Protein AF-A0A1A0K7P3-F1 (afdb_monomer_lite)

Foldseek 3Di:
DDLVVVLVVVLVVLVVVCPCLVVQLVVCVPPPCNVVVSVVSVVVSVVVNVVSVVVSVVSVVVVVVVVVVVVVVVVVVVVVVVVVVVVVVVVD

Secondary structure (DSSP, 8-state):
--HHHHHHHHHHHHHHHTTTHHHHHHHTTT-TTHHHHHHHHHHHHHHHHHHHHHHHHHHHHHHHHHHHHHHHHHHHHHHHHHHHHHHHHHH-

Structure (mmCIF, N/CA/C/O backbone):
data_AF-A0A1A0K7P3-F1
#
_entry.id   AF-A0A1A0K7P3-F1
#
loop_
_atom_site.group_PDB
_atom_site.id
_atom_site.type_symbol
_atom_site.label_atom_id
_atom_site.label_alt_id
_atom_site.label_comp_id
_atom_site.label_asym_id
_atom_site.label_entity_id
_atom_site.label_seq_id
_atom_site.pdbx_PDB_ins_code
_atom_site.Cartn_x
_atom_site.Cartn_y
_atom_site.Cartn_z
_atom_site.occupancy
_atom_site.B_iso_or_equiv
_atom_site.auth_seq_id
_atom_site.auth_comp_id
_atom_site.auth_asym_id
_atom_site.auth_atom_id
_atom_site.pdbx_PDB_model_num
ATOM 1 N N . MET A 1 1 ? 14.315 7.805 -1.468 1.00 55.25 1 MET A N 1
ATOM 2 C CA . MET A 1 1 ? 13.241 7.385 -0.547 1.00 55.25 1 MET A CA 1
ATOM 3 C C . MET A 1 1 ? 12.416 6.359 -1.298 1.00 55.25 1 MET A C 1
ATOM 5 O O . MET A 1 1 ? 11.975 6.674 -2.396 1.00 55.25 1 MET A O 1
ATOM 9 N N . ASP A 1 2 ? 12.351 5.125 -0.809 1.00 77.88 2 ASP A N 1
ATOM 10 C CA . ASP A 1 2 ? 11.637 4.033 -1.483 1.00 77.88 2 ASP A CA 1
ATOM 11 C C . ASP A 1 2 ? 10.138 4.084 -1.120 1.00 77.88 2 ASP A C 1
ATOM 13 O O . ASP A 1 2 ? 9.771 4.558 -0.042 1.00 77.88 2 ASP A O 1
ATOM 17 N N . ILE A 1 3 ? 9.265 3.611 -2.013 1.00 78.62 3 ILE A N 1
ATOM 18 C CA . ILE A 1 3 ? 7.801 3.543 -1.839 1.00 78.62 3 ILE A CA 1
ATOM 19 C C . ILE A 1 3 ? 7.448 2.793 -0.549 1.00 78.62 3 ILE A C 1
ATOM 21 O O . ILE A 1 3 ? 6.517 3.169 0.164 1.00 78.62 3 ILE A O 1
ATOM 25 N N . SER A 1 4 ? 8.246 1.780 -0.211 1.00 77.50 4 SER A N 1
ATOM 26 C CA . SER A 1 4 ? 8.140 1.024 1.036 1.00 77.50 4 SER A CA 1
ATOM 27 C C . SER A 1 4 ? 8.313 1.901 2.287 1.00 77.50 4 SER A C 1
ATOM 29 O O . SER A 1 4 ? 7.573 1.748 3.257 1.00 77.50 4 SER A O 1
ATOM 31 N N . THR A 1 5 ? 9.239 2.867 2.263 1.00 81.50 5 THR A N 1
ATOM 32 C CA . THR A 1 5 ? 9.501 3.779 3.387 1.00 81.50 5 THR A CA 1
ATOM 33 C C . THR A 1 5 ? 8.316 4.715 3.628 1.00 81.50 5 THR A C 1
ATOM 35 O O . THR A 1 5 ? 7.847 4.827 4.758 1.00 81.50 5 THR A O 1
ATOM 38 N N . ASN A 1 6 ? 7.776 5.321 2.566 1.00 80.19 6 ASN A N 1
ATOM 39 C CA . ASN A 1 6 ? 6.620 6.225 2.659 1.00 80.19 6 ASN A CA 1
ATOM 40 C C . ASN A 1 6 ? 5.333 5.493 3.061 1.00 80.19 6 ASN A C 1
ATOM 42 O O . ASN A 1 6 ? 4.523 6.029 3.820 1.00 80.19 6 ASN A O 1
ATOM 46 N N . SER A 1 7 ? 5.149 4.267 2.560 1.00 84.25 7 SER A N 1
ATOM 47 C CA . SER A 1 7 ? 4.034 3.397 2.948 1.00 84.25 7 SER A CA 1
ATOM 48 C C . SER A 1 7 ? 4.080 3.089 4.445 1.00 84.25 7 SER A C 1
ATOM 50 O O . SER A 1 7 ? 3.089 3.283 5.148 1.00 84.25 7 SER A O 1
ATOM 52 N N . ASN A 1 8 ? 5.249 2.696 4.960 1.00 85.75 8 ASN A N 1
ATOM 53 C CA . ASN A 1 8 ? 5.421 2.392 6.379 1.00 85.75 8 ASN A CA 1
ATOM 54 C C . ASN A 1 8 ? 5.161 3.609 7.269 1.00 85.75 8 ASN A C 1
ATOM 56 O O . ASN A 1 8 ? 4.430 3.494 8.247 1.00 85.75 8 ASN A O 1
ATOM 60 N N . GLU A 1 9 ? 5.687 4.780 6.908 1.00 87.69 9 GLU A N 1
ATOM 61 C CA . GLU A 1 9 ? 5.438 6.007 7.668 1.00 87.69 9 GLU A CA 1
ATOM 62 C C . GLU A 1 9 ? 3.946 6.379 7.682 1.00 87.69 9 GLU A C 1
ATOM 64 O O . GLU A 1 9 ? 3.396 6.732 8.726 1.00 87.69 9 GLU A O 1
ATOM 69 N N . SER A 1 10 ? 3.265 6.238 6.542 1.00 85.62 10 SER A N 1
ATOM 70 C CA . SER A 1 10 ? 1.820 6.474 6.439 1.00 85.62 10 SER A CA 1
ATOM 71 C C . SER A 1 10 ? 1.019 5.490 7.294 1.00 85.62 10 SER A C 1
ATOM 73 O O . SER A 1 10 ? 0.068 5.895 7.962 1.00 85.62 10 SER A O 1
ATOM 75 N N . ARG A 1 11 ? 1.425 4.213 7.322 1.00 88.69 11 ARG A N 1
ATOM 76 C CA . ARG A 1 11 ? 0.810 3.168 8.150 1.00 88.69 11 ARG A CA 1
ATOM 77 C C . ARG A 1 11 ? 0.953 3.482 9.638 1.00 88.69 11 ARG A C 1
ATOM 79 O O . ARG A 1 11 ? -0.047 3.479 10.345 1.00 88.69 11 ARG A O 1
ATOM 86 N N . THR A 1 12 ? 2.154 3.840 10.088 1.00 90.19 12 THR A N 1
ATOM 87 C CA . THR A 1 12 ? 2.408 4.208 11.488 1.00 90.19 12 THR A CA 1
ATOM 88 C C . THR A 1 12 ? 1.601 5.434 11.913 1.00 90.19 12 THR A C 1
ATOM 90 O O . THR A 1 12 ? 0.975 5.417 12.969 1.00 90.19 12 THR A O 1
ATOM 93 N N . ARG A 1 13 ? 1.556 6.489 11.088 1.00 89.38 13 ARG A N 1
ATOM 94 C CA . ARG A 1 13 ? 0.744 7.683 11.387 1.00 89.38 13 ARG A CA 1
ATOM 95 C C . ARG A 1 13 ? -0.748 7.358 11.466 1.00 89.38 13 ARG A C 1
ATOM 97 O O . ARG A 1 13 ? -1.446 7.914 12.306 1.00 89.38 13 ARG A O 1
ATOM 104 N N . LEU A 1 14 ? -1.240 6.477 10.596 1.00 89.31 14 LEU A N 1
ATOM 105 C CA . LEU A 1 14 ? -2.631 6.037 10.623 1.00 89.31 14 LEU A CA 1
ATOM 106 C C . LEU A 1 14 ? -2.940 5.234 11.888 1.00 89.31 14 LEU A C 1
ATOM 108 O O . LEU A 1 14 ? -3.971 5.461 12.507 1.00 89.31 14 LEU A O 1
ATOM 112 N N . GLU A 1 15 ? -2.064 4.309 12.281 1.00 88.50 15 GLU A N 1
ATOM 113 C CA . GLU A 1 15 ? -2.235 3.542 13.517 1.00 88.50 15 GLU A CA 1
ATOM 114 C C . GLU A 1 15 ? -2.368 4.473 14.724 1.00 88.50 15 GLU A C 1
ATOM 116 O O . GLU A 1 15 ? -3.356 4.353 15.445 1.00 88.50 15 GLU A O 1
ATOM 121 N N . GLN A 1 16 ? -1.488 5.475 14.826 1.00 89.69 16 GLN A N 1
ATOM 122 C CA . GLN A 1 16 ? -1.516 6.496 15.880 1.00 89.69 16 GLN A CA 1
ATOM 123 C C . GLN A 1 16 ? -2.828 7.290 15.933 1.00 89.69 16 GLN A C 1
ATOM 125 O O . GLN A 1 16 ? -3.313 7.615 17.013 1.00 89.69 16 GLN A O 1
ATOM 130 N N . GLN A 1 17 ? -3.447 7.587 14.785 1.00 86.62 17 GLN A N 1
ATOM 131 C CA . GLN A 1 17 ? -4.742 8.285 14.744 1.00 86.62 17 GLN A CA 1
ATOM 132 C C . GLN A 1 17 ? -5.891 7.468 15.348 1.00 86.62 17 GLN A C 1
ATOM 134 O O . GLN A 1 17 ? -6.926 8.035 15.695 1.00 86.62 17 GLN A O 1
ATOM 139 N N . PHE A 1 18 ? -5.723 6.152 15.463 1.00 88.81 18 PHE A N 1
ATOM 140 C CA . PHE A 1 18 ? -6.734 5.234 15.972 1.00 88.81 18 PHE A CA 1
ATOM 141 C C . PHE A 1 18 ? -6.371 4.612 17.329 1.00 88.81 18 PHE A C 1
ATOM 143 O O . PHE A 1 18 ? -7.119 3.759 17.809 1.00 88.81 18 PHE A O 1
ATOM 150 N N . ASP A 1 19 ? -5.277 5.037 17.968 1.00 86.81 19 ASP A N 1
ATOM 151 C CA . ASP A 1 19 ? -4.880 4.550 19.299 1.00 86.81 19 ASP A CA 1
ATOM 152 C C . ASP A 1 19 ? -5.939 4.873 20.370 1.00 86.81 19 ASP A C 1
ATOM 154 O O . ASP A 1 19 ? -6.129 4.111 21.316 1.00 86.81 19 ASP A O 1
ATOM 158 N N . GLU A 1 20 ? -6.709 5.946 20.167 1.00 81.94 20 GLU A N 1
ATOM 159 C CA . GLU A 1 20 ? -7.787 6.385 21.061 1.00 81.94 20 GLU A CA 1
ATOM 160 C C . GLU A 1 20 ? -9.067 5.530 20.972 1.00 81.94 20 GLU A C 1
ATOM 162 O O . GLU A 1 20 ? -9.955 5.684 21.811 1.00 81.94 20 GLU A O 1
ATOM 167 N N . ILE A 1 21 ? -9.189 4.602 20.005 1.00 82.69 21 ILE A N 1
ATOM 168 C CA . ILE A 1 21 ? -10.367 3.713 19.915 1.00 82.69 21 ILE A CA 1
ATOM 169 C C . ILE A 1 21 ? -10.523 2.900 21.206 1.00 82.69 21 ILE A C 1
ATOM 171 O O . ILE A 1 21 ? -11.627 2.783 21.738 1.00 82.69 21 ILE A O 1
ATOM 175 N N . GLU A 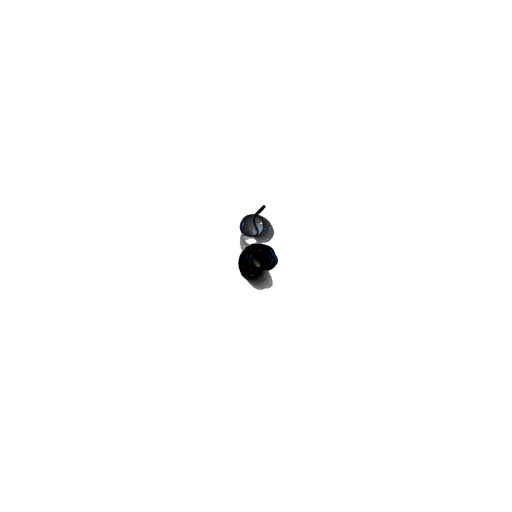1 22 ? -9.432 2.312 21.696 1.00 80.38 22 GLU A N 1
ATOM 176 C CA . GLU A 1 22 ? -9.468 1.394 22.835 1.00 80.38 22 GLU A CA 1
ATOM 177 C C . GLU A 1 22 ? -9.766 2.122 24.163 1.00 80.38 22 GLU A C 1
ATOM 179 O O . GLU A 1 22 ? -10.690 1.704 24.867 1.00 80.38 22 GLU A O 1
ATOM 184 N N . PRO A 1 23 ? -9.107 3.254 24.486 1.00 83.50 23 PRO A N 1
ATOM 185 C CA . PRO A 1 23 ? -9.517 4.114 25.595 1.00 83.50 23 PRO A CA 1
ATOM 186 C C . PRO A 1 23 ? -10.974 4.585 25.489 1.00 83.50 23 PRO A C 1
ATOM 188 O O . PRO A 1 23 ? -11.711 4.533 26.476 1.00 83.50 23 PRO A O 1
ATOM 191 N N . ALA A 1 24 ? -11.430 4.992 24.298 1.00 78.06 24 ALA A N 1
ATOM 192 C CA . ALA A 1 24 ? -12.809 5.434 24.091 1.00 78.06 24 ALA A CA 1
ATOM 193 C C . ALA A 1 24 ? -13.825 4.299 24.290 1.00 78.06 24 ALA A C 1
ATOM 195 O O . ALA A 1 24 ? -14.923 4.541 24.792 1.00 78.06 24 ALA A O 1
ATOM 196 N N . ARG A 1 25 ? -13.474 3.059 23.934 1.00 78.56 25 ARG A N 1
ATOM 197 C CA . ARG A 1 25 ? -14.298 1.875 24.205 1.00 78.56 25 ARG A CA 1
ATOM 198 C C . ARG A 1 25 ? -14.501 1.678 25.705 1.00 78.56 25 ARG A C 1
ATOM 200 O O . ARG A 1 25 ? -15.633 1.496 26.140 1.00 78.56 25 ARG A O 1
ATOM 207 N N . GLN A 1 26 ? -13.418 1.744 26.476 1.00 81.19 26 GLN A N 1
ATOM 208 C CA . GLN A 1 26 ? -13.438 1.549 27.928 1.00 81.19 26 GLN A CA 1
ATOM 209 C C . GLN A 1 26 ? -14.184 2.680 28.651 1.00 81.19 26 GLN A C 1
ATOM 211 O O . GLN A 1 26 ? -14.957 2.426 29.569 1.00 81.19 26 GLN A O 1
ATOM 216 N N . ALA A 1 27 ? -14.011 3.928 28.206 1.00 79.31 27 ALA A N 1
ATOM 217 C CA . ALA A 1 27 ? -14.689 5.087 28.791 1.00 79.31 27 ALA A CA 1
ATOM 218 C C . ALA A 1 27 ? -16.202 5.139 28.495 1.00 79.31 27 ALA A C 1
ATOM 220 O O . ALA A 1 27 ? -16.944 5.791 29.227 1.00 79.31 27 ALA A O 1
ATOM 221 N N . ASN A 1 28 ? -16.664 4.461 27.437 1.00 74.06 28 ASN A N 1
ATOM 222 C CA . ASN A 1 28 ? -18.066 4.440 27.009 1.00 74.06 28 ASN A CA 1
ATOM 223 C C . ASN A 1 28 ? -18.822 3.166 27.431 1.00 74.06 28 ASN A C 1
ATOM 225 O O . ASN A 1 28 ? -19.883 2.869 26.871 1.00 74.06 28 ASN A O 1
ATOM 229 N N . GLU A 1 29 ? -18.319 2.400 28.405 1.00 71.19 29 GLU A N 1
ATOM 230 C CA . GLU A 1 29 ? -19.059 1.258 28.951 1.00 71.19 29 GLU A CA 1
ATOM 231 C C . GLU A 1 29 ? -20.457 1.688 29.440 1.00 71.19 29 GLU A C 1
ATOM 233 O O . GLU A 1 29 ? -20.620 2.628 30.216 1.00 71.19 29 GLU A O 1
ATOM 238 N N . GLY A 1 30 ? -21.497 1.011 28.940 1.00 70.44 30 GLY A N 1
ATOM 239 C CA . GLY A 1 30 ? -22.901 1.305 29.258 1.00 70.44 30 GLY A CA 1
ATOM 240 C C . GLY A 1 30 ? -23.588 2.333 28.349 1.00 70.44 30 GLY A C 1
ATOM 241 O O . GLY A 1 30 ? -24.808 2.477 28.425 1.00 70.44 30 GLY A O 1
ATOM 242 N N . TRP A 1 31 ? -22.863 3.001 27.444 1.00 76.31 31 TRP A N 1
ATOM 243 C CA . TRP A 1 31 ? -23.468 3.869 26.429 1.00 76.31 31 TRP A CA 1
ATOM 244 C C . TRP A 1 31 ? -23.931 3.052 25.225 1.00 76.31 31 TRP A C 1
ATOM 246 O O . TRP A 1 31 ? -23.151 2.345 24.592 1.00 76.31 31 TRP A O 1
ATOM 256 N N . GLN A 1 32 ? -25.201 3.205 24.850 1.00 73.12 32 GLN A N 1
ATOM 257 C CA . GLN A 1 32 ? -25.826 2.415 23.785 1.00 73.12 32 GLN A CA 1
ATOM 258 C C . GLN A 1 32 ? -25.142 2.590 22.411 1.00 73.12 32 GLN A C 1
ATOM 260 O O . GLN A 1 32 ? -25.146 1.668 21.600 1.00 73.12 32 GLN A O 1
ATOM 265 N N . SER A 1 33 ? -24.524 3.750 22.158 1.00 76.25 33 SER A N 1
ATOM 266 C CA . SER A 1 33 ? -23.798 4.063 20.918 1.00 76.25 33 SER A CA 1
ATOM 267 C C . SER A 1 33 ? -22.295 3.765 20.965 1.00 76.25 33 SER A C 1
ATOM 269 O O . SER A 1 33 ? -21.651 3.798 19.919 1.00 76.25 33 SER A O 1
ATOM 271 N N . GLY A 1 34 ? -21.720 3.493 22.143 1.00 80.06 34 GLY A N 1
ATOM 272 C CA . GLY A 1 34 ? -20.278 3.278 22.321 1.00 80.06 34 GLY A CA 1
ATOM 273 C C . GLY A 1 34 ? -19.731 2.131 21.462 1.00 80.06 34 GLY A C 1
ATOM 274 O O . GLY A 1 34 ? -18.817 2.366 20.670 1.00 80.06 34 GLY A O 1
ATOM 275 N N . PRO A 1 35 ? -20.327 0.923 21.526 1.00 82.00 35 PRO A N 1
ATOM 276 C CA . PRO A 1 35 ? -19.906 -0.209 20.699 1.00 82.00 35 PRO A CA 1
ATOM 277 C C . PRO A 1 35 ? -19.980 0.079 19.193 1.00 82.00 35 PRO A C 1
ATOM 279 O O . PRO A 1 35 ? -19.022 -0.174 18.471 1.00 82.00 35 PRO A O 1
ATOM 282 N N . ALA A 1 36 ? -21.065 0.702 18.721 1.00 85.19 36 ALA A N 1
ATOM 283 C CA . ALA A 1 36 ? -21.246 1.003 17.299 1.00 85.19 36 ALA A CA 1
ATOM 284 C C . ALA A 1 36 ? -20.204 2.002 16.758 1.00 85.19 36 ALA A C 1
ATOM 286 O O . ALA A 1 36 ? -19.761 1.882 15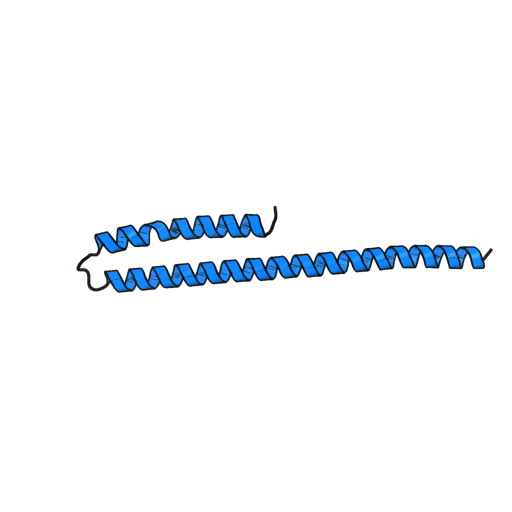.615 1.00 85.19 36 ALA A O 1
ATOM 287 N N . LEU A 1 37 ? -19.792 2.982 17.569 1.00 84.19 37 LEU A N 1
ATOM 288 C CA . LEU A 1 37 ? -18.740 3.934 17.197 1.00 84.19 37 LEU A CA 1
ATOM 289 C C . LEU A 1 37 ? -17.360 3.268 17.137 1.00 84.19 37 LEU A C 1
ATOM 291 O O . LEU A 1 37 ? -16.577 3.570 16.237 1.00 84.19 37 LEU A O 1
ATOM 295 N N . VAL A 1 38 ? -17.080 2.344 18.058 1.00 85.38 38 VAL A N 1
ATOM 296 C CA . VAL A 1 38 ? -15.844 1.546 18.071 1.00 85.38 38 VAL A CA 1
ATOM 297 C C . VAL A 1 38 ? -15.769 0.631 16.850 1.00 85.38 38 VAL A C 1
ATOM 299 O O . VAL A 1 38 ? -14.728 0.582 16.190 1.00 85.38 38 VAL A O 1
ATOM 302 N N . ASP A 1 39 ? -16.870 -0.037 16.505 1.00 87.38 39 ASP A N 1
ATOM 303 C CA . ASP A 1 39 ? -16.957 -0.892 15.318 1.00 87.38 39 ASP A CA 1
ATOM 304 C C . ASP A 1 39 ? -16.751 -0.075 14.038 1.00 87.38 39 ASP A C 1
ATOM 306 O O . ASP A 1 39 ? -15.947 -0.446 13.181 1.00 87.38 39 ASP A O 1
ATOM 310 N N . PHE A 1 40 ? -17.409 1.084 13.934 1.00 88.69 40 PHE A N 1
ATOM 311 C CA . PHE A 1 40 ? -17.237 1.999 12.806 1.00 88.69 40 PHE A CA 1
ATOM 312 C C . PHE A 1 40 ? -15.786 2.476 12.666 1.00 88.69 40 PHE A C 1
ATOM 314 O O . PHE A 1 40 ? -15.220 2.429 11.572 1.00 88.69 40 PHE A O 1
ATOM 321 N N . ALA A 1 41 ? -15.163 2.915 13.763 1.00 88.75 41 ALA A N 1
ATOM 322 C CA . ALA A 1 41 ? -13.780 3.377 13.749 1.00 88.75 41 ALA A CA 1
ATOM 323 C C . ALA A 1 41 ? -12.806 2.247 13.373 1.00 88.75 41 ALA A C 1
ATOM 325 O O . ALA A 1 41 ? -11.881 2.465 12.589 1.00 88.75 41 ALA A O 1
ATOM 326 N N . SER A 1 42 ? -13.048 1.029 13.862 1.00 89.00 42 SER A N 1
ATOM 327 C CA . SER A 1 42 ? -12.237 -0.152 13.545 1.00 89.00 42 SER A CA 1
ATOM 328 C C . SER A 1 42 ? -12.355 -0.547 12.073 1.00 89.00 42 SER A C 1
ATOM 330 O O . SER A 1 42 ? -11.335 -0.748 11.410 1.00 89.00 42 SER A O 1
ATOM 332 N N . ALA A 1 43 ? -13.577 -0.577 11.532 1.00 92.56 43 ALA A N 1
ATOM 333 C CA . ALA A 1 43 ? -13.812 -0.816 10.110 1.00 92.56 43 ALA A CA 1
ATOM 334 C C . ALA A 1 43 ? -13.112 0.249 9.256 1.00 92.56 43 ALA A C 1
ATOM 336 O O . ALA A 1 43 ? -12.399 -0.070 8.305 1.00 92.56 43 ALA A O 1
ATOM 337 N N . ARG A 1 44 ? -13.211 1.522 9.656 1.00 92.38 44 ARG A N 1
ATOM 338 C CA . ARG A 1 44 ? -12.555 2.618 8.942 1.00 92.38 44 ARG A CA 1
ATOM 339 C C . ARG A 1 44 ? -11.031 2.505 8.965 1.00 92.38 44 ARG A C 1
ATOM 341 O O . ARG A 1 44 ? -10.400 2.747 7.936 1.00 92.38 44 ARG A O 1
ATOM 348 N N . LYS A 1 45 ? -10.437 2.128 10.102 1.00 91.94 45 LYS A N 1
ATOM 349 C CA . LYS A 1 45 ? -8.996 1.850 10.210 1.00 91.94 45 LYS A CA 1
ATOM 350 C C . LYS A 1 45 ? -8.588 0.755 9.225 1.00 91.94 45 LYS A C 1
ATOM 352 O O . LYS A 1 45 ? -7.614 0.925 8.491 1.00 91.94 45 LYS A O 1
ATOM 357 N N . GLN A 1 46 ? -9.345 -0.338 9.181 1.00 92.50 46 GLN A N 1
ATOM 358 C CA . GLN A 1 46 ? -9.067 -1.470 8.301 1.00 92.50 46 GLN A CA 1
ATOM 359 C C . GLN A 1 46 ? -9.159 -1.096 6.815 1.00 92.50 46 GLN A C 1
ATOM 361 O O . GLN A 1 46 ? -8.250 -1.432 6.055 1.00 92.50 46 GLN A O 1
ATOM 366 N N . ASP A 1 47 ? -10.188 -0.349 6.409 1.00 95.00 47 ASP A N 1
ATOM 367 C CA . ASP A 1 47 ? -10.355 0.109 5.023 1.00 95.00 47 ASP A CA 1
ATOM 368 C C . ASP A 1 47 ? -9.162 0.947 4.546 1.00 95.00 47 ASP A C 1
ATOM 370 O O . ASP A 1 47 ? -8.646 0.766 3.436 1.00 95.00 47 ASP A O 1
ATOM 374 N N . ILE A 1 48 ? -8.693 1.869 5.392 1.00 92.38 48 ILE A N 1
ATOM 375 C CA . ILE A 1 48 ? -7.569 2.743 5.046 1.00 92.38 48 ILE A CA 1
ATOM 376 C C . ILE A 1 48 ? -6.262 1.938 5.002 1.00 92.38 48 ILE A C 1
ATOM 378 O O . ILE A 1 48 ? -5.474 2.118 4.073 1.00 92.38 48 ILE A O 1
ATOM 382 N N . LEU A 1 49 ? -6.039 1.012 5.942 1.00 91.25 49 LEU A N 1
ATOM 383 C CA . LEU A 1 49 ? -4.875 0.117 5.916 1.00 91.25 49 LEU A CA 1
ATOM 384 C C . LEU A 1 49 ? -4.841 -0.748 4.649 1.00 91.25 49 LEU A C 1
ATOM 386 O O . LEU A 1 49 ? -3.776 -0.894 4.045 1.00 91.25 49 LEU A O 1
ATOM 390 N N . SER A 1 50 ? -5.994 -1.273 4.220 1.00 92.44 50 SER A N 1
ATOM 391 C CA . SER A 1 50 ? -6.112 -2.032 2.969 1.00 92.44 50 SER A CA 1
ATOM 392 C C . SER A 1 50 ? -5.770 -1.162 1.761 1.00 92.44 50 SER A C 1
ATOM 394 O O . SER A 1 50 ? -4.951 -1.545 0.928 1.00 92.44 50 SER A O 1
ATOM 396 N N . SER A 1 51 ? -6.311 0.058 1.716 1.00 92.31 51 SER A N 1
ATOM 397 C CA . SER A 1 51 ? -6.031 1.018 0.643 1.00 92.31 51 SER A CA 1
ATOM 398 C C . SER A 1 51 ? -4.540 1.371 0.562 1.00 92.31 51 SER A C 1
ATOM 400 O O . SER A 1 51 ? -3.969 1.425 -0.526 1.00 92.31 51 SER A O 1
ATOM 402 N N . LEU A 1 52 ? -3.869 1.568 1.704 1.00 91.50 52 LEU A N 1
ATOM 403 C CA . LEU A 1 52 ? -2.422 1.812 1.744 1.00 91.50 52 LEU A CA 1
ATOM 404 C C . LEU A 1 52 ? -1.621 0.610 1.222 1.00 91.50 52 LEU A C 1
ATOM 406 O O . LEU A 1 52 ? -0.655 0.797 0.482 1.00 91.50 52 LEU A O 1
ATOM 410 N N . ALA A 1 53 ? -2.024 -0.617 1.564 1.00 89.88 53 ALA A N 1
ATOM 411 C CA . ALA A 1 53 ? -1.378 -1.829 1.061 1.00 89.88 53 ALA A CA 1
ATOM 412 C C . ALA A 1 53 ? -1.537 -1.987 -0.464 1.00 89.88 53 ALA A C 1
ATOM 414 O O . ALA A 1 53 ? -0.584 -2.357 -1.156 1.00 89.88 53 ALA A O 1
ATOM 415 N N . GLU A 1 54 ? -2.712 -1.658 -1.005 1.00 92.94 54 GLU A N 1
ATOM 416 C CA . GLU A 1 54 ? -2.956 -1.650 -2.450 1.00 92.94 54 GLU A CA 1
ATOM 417 C C . GLU A 1 54 ? -2.105 -0.600 -3.168 1.00 92.94 54 GLU A C 1
ATOM 419 O O . GLU A 1 54 ? -1.460 -0.914 -4.172 1.00 92.94 54 GLU A O 1
ATOM 424 N N . LEU A 1 55 ? -2.034 0.623 -2.631 1.00 91.50 55 LEU A N 1
ATOM 425 C CA . LEU A 1 55 ? -1.192 1.689 -3.179 1.00 91.50 55 LEU A CA 1
ATOM 426 C C . LEU A 1 55 ? 0.290 1.295 -3.193 1.00 91.50 55 LEU A C 1
ATOM 428 O O . LEU A 1 55 ? 0.979 1.527 -4.187 1.00 91.50 55 LEU A O 1
ATOM 432 N N . GLU A 1 56 ? 0.778 0.649 -2.131 1.00 90.19 56 GLU A N 1
ATOM 433 C CA . GLU A 1 56 ? 2.142 0.120 -2.077 1.00 90.19 56 GLU A CA 1
ATOM 434 C C . GLU A 1 56 ? 2.378 -0.947 -3.160 1.00 90.19 56 GLU A C 1
ATOM 43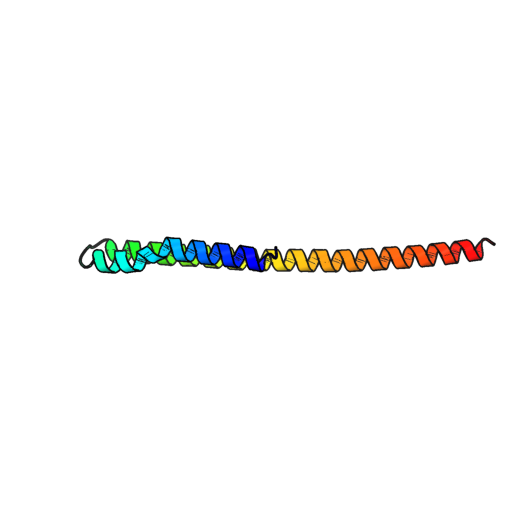6 O O . GLU A 1 56 ? 3.403 -0.926 -3.845 1.00 90.19 56 GLU A O 1
ATOM 441 N N . SER A 1 57 ? 1.420 -1.859 -3.355 1.00 91.56 57 SER A N 1
ATOM 442 C CA . SER A 1 57 ? 1.484 -2.895 -4.393 1.00 91.56 57 SER A CA 1
ATOM 443 C C . SER A 1 57 ? 1.526 -2.295 -5.801 1.00 91.56 57 SER A C 1
ATOM 445 O O . SER A 1 57 ? 2.371 -2.674 -6.616 1.00 91.56 57 SER A O 1
ATOM 447 N N . ILE A 1 58 ? 0.654 -1.324 -6.085 1.00 92.12 58 ILE A N 1
ATOM 448 C CA . ILE A 1 58 ? 0.619 -0.611 -7.368 1.00 92.12 58 ILE A CA 1
ATOM 449 C C . ILE A 1 58 ? 1.940 0.128 -7.596 1.00 92.12 58 ILE A C 1
ATOM 451 O O . ILE A 1 58 ? 2.526 0.012 -8.672 1.00 92.12 58 ILE A O 1
ATOM 455 N N . GLY A 1 59 ? 2.447 0.827 -6.579 1.00 89.81 59 GLY A N 1
ATOM 456 C CA . GLY A 1 59 ? 3.728 1.523 -6.647 1.00 89.81 59 GLY A CA 1
ATOM 457 C C . GLY A 1 59 ? 4.890 0.590 -6.999 1.00 89.81 59 GLY A C 1
ATOM 458 O O . GLY A 1 59 ? 5.668 0.896 -7.902 1.00 89.81 59 GLY A O 1
ATOM 459 N N . LYS A 1 60 ? 4.968 -0.586 -6.361 1.00 89.88 60 LYS A N 1
ATOM 460 C CA . LYS A 1 60 ? 5.980 -1.612 -6.675 1.00 89.88 60 LYS A CA 1
ATOM 461 C C . LYS A 1 60 ? 5.886 -2.093 -8.125 1.00 89.88 60 LYS A C 1
ATOM 463 O O . LYS A 1 60 ? 6.908 -2.160 -8.802 1.00 89.88 60 LYS A O 1
ATOM 468 N N . LYS A 1 61 ? 4.673 -2.351 -8.627 1.00 92.12 61 LYS A N 1
ATOM 469 C CA . LYS A 1 61 ? 4.455 -2.752 -10.030 1.00 92.12 61 LYS A CA 1
ATOM 470 C C . LYS A 1 61 ? 4.890 -1.669 -11.017 1.00 92.12 61 LYS A C 1
ATOM 472 O O . LYS A 1 61 ? 5.477 -1.984 -12.046 1.00 92.12 61 LYS A O 1
ATOM 477 N N . ILE A 1 62 ? 4.626 -0.396 -10.715 1.00 90.06 62 ILE A N 1
ATOM 478 C CA . ILE A 1 62 ? 5.073 0.724 -11.557 1.00 90.06 62 ILE A CA 1
ATOM 479 C C . ILE A 1 62 ? 6.601 0.750 -11.635 1.00 90.06 62 ILE A C 1
ATOM 481 O O . ILE A 1 62 ? 7.146 0.841 -12.733 1.00 90.06 62 ILE A O 1
ATOM 485 N N . VAL A 1 63 ? 7.288 0.636 -10.493 1.00 90.62 63 VAL A N 1
ATOM 486 C CA . VAL A 1 63 ? 8.759 0.596 -10.453 1.00 90.62 63 VAL A CA 1
ATOM 487 C C . VAL A 1 63 ? 9.291 -0.577 -11.273 1.00 90.62 63 VAL A C 1
ATOM 489 O O . VAL A 1 63 ? 10.168 -0.376 -12.106 1.00 90.62 63 VAL A O 1
ATOM 492 N N . GLU A 1 64 ? 8.720 -1.770 -11.109 1.00 90.00 64 GLU A N 1
ATOM 493 C CA . GLU A 1 64 ? 9.107 -2.963 -11.867 1.00 90.00 64 GLU A CA 1
ATOM 494 C C . GLU A 1 64 ? 8.972 -2.760 -13.385 1.00 90.00 64 GLU A C 1
ATOM 496 O O . GLU A 1 64 ? 9.919 -3.009 -14.135 1.00 90.00 64 GLU A O 1
ATOM 501 N N . VAL A 1 65 ? 7.827 -2.242 -13.843 1.00 93.19 65 VAL A N 1
ATOM 502 C CA . VAL A 1 65 ? 7.572 -1.968 -15.267 1.00 93.19 65 VAL A CA 1
ATOM 503 C C . VAL A 1 65 ? 8.547 -0.928 -15.818 1.00 93.19 65 VAL A C 1
ATOM 505 O O . VAL A 1 65 ? 9.089 -1.109 -16.911 1.00 93.19 65 VAL A O 1
ATOM 508 N N . VAL A 1 66 ? 8.795 0.154 -15.076 1.00 91.50 66 VAL A N 1
ATOM 509 C CA . VAL A 1 66 ? 9.739 1.200 -15.492 1.00 91.50 66 VAL A CA 1
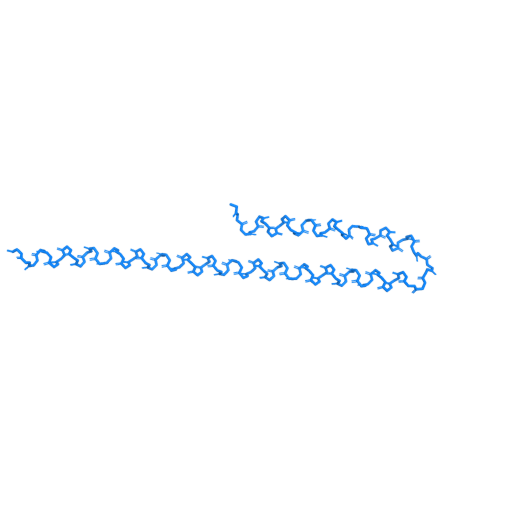ATO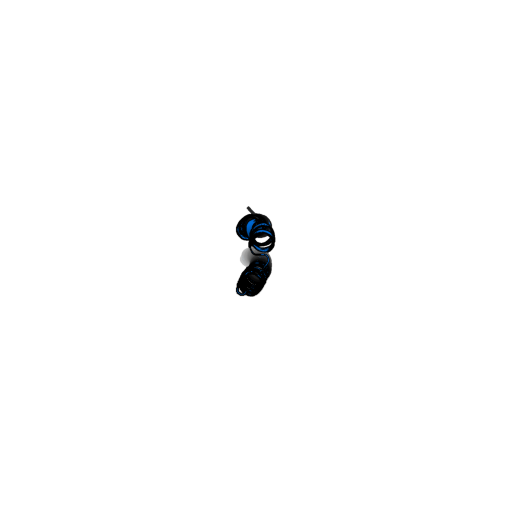M 510 C C . VAL A 1 66 ? 11.158 0.639 -15.574 1.00 91.50 66 VAL A C 1
ATOM 512 O O . VAL A 1 66 ? 11.823 0.841 -16.586 1.00 91.50 66 VAL A O 1
ATOM 515 N N . SER A 1 67 ? 11.607 -0.123 -14.575 1.00 90.25 67 SER A N 1
ATOM 516 C CA . SER A 1 67 ? 12.928 -0.760 -14.583 1.00 90.25 67 SER A CA 1
ATOM 517 C C . SER A 1 67 ? 13.099 -1.739 -15.746 1.00 90.25 67 SER A C 1
ATOM 519 O O . SER A 1 67 ? 14.139 -1.731 -16.408 1.00 90.25 67 SER A O 1
ATOM 521 N N . ALA A 1 68 ? 12.077 -2.547 -16.042 1.00 91.25 68 ALA A N 1
ATOM 522 C CA . ALA A 1 68 ? 12.094 -3.451 -17.188 1.00 91.25 68 ALA A CA 1
ATOM 523 C C . ALA A 1 68 ? 12.216 -2.679 -18.511 1.00 91.25 68 ALA A C 1
ATOM 525 O O . ALA A 1 68 ? 13.015 -3.049 -19.373 1.00 91.25 68 ALA A O 1
ATOM 526 N N . ARG A 1 69 ? 11.470 -1.576 -18.657 1.00 89.56 69 ARG A N 1
ATOM 527 C CA . ARG A 1 69 ? 11.516 -0.733 -19.855 1.00 89.56 69 ARG A CA 1
ATOM 528 C C . ARG A 1 69 ? 12.876 -0.064 -20.039 1.00 89.56 69 ARG A C 1
ATOM 530 O O . ARG A 1 69 ? 13.429 -0.150 -21.129 1.00 89.56 69 ARG A O 1
ATOM 537 N N . THR A 1 70 ? 13.449 0.507 -18.981 1.00 90.44 70 THR A N 1
ATOM 538 C CA . THR A 1 70 ? 14.797 1.094 -19.023 1.00 90.44 70 THR A CA 1
ATOM 539 C C . THR A 1 70 ? 15.839 0.066 -19.470 1.00 90.44 70 THR A C 1
ATOM 541 O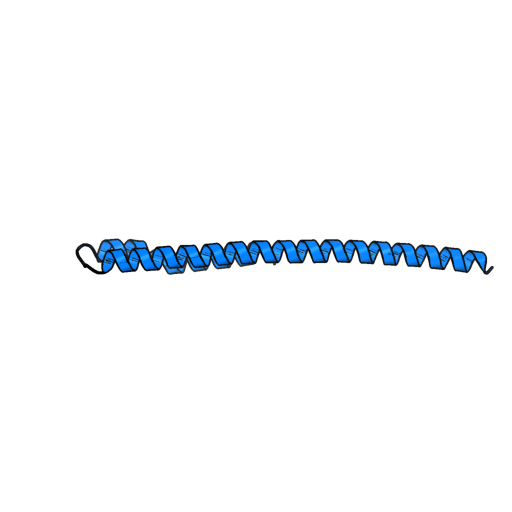 O . THR A 1 70 ? 16.658 0.357 -20.337 1.00 90.44 70 THR A O 1
ATOM 544 N N . SER A 1 71 ? 15.765 -1.171 -18.963 1.00 89.12 71 SER A N 1
ATOM 545 C CA . SER A 1 71 ? 16.682 -2.241 -19.383 1.00 89.12 71 SER A CA 1
ATOM 546 C C . SER A 1 71 ? 16.541 -2.597 -20.868 1.00 89.12 71 SER A C 1
ATOM 548 O O . SER A 1 71 ? 17.529 -2.889 -21.545 1.00 89.12 71 SER A O 1
ATOM 550 N N . VAL A 1 72 ? 15.317 -2.578 -21.399 1.00 90.62 72 VAL A N 1
ATOM 551 C CA . VAL A 1 72 ? 15.060 -2.804 -22.827 1.00 90.62 72 VAL A CA 1
ATOM 552 C C . VAL A 1 72 ? 15.625 -1.658 -23.671 1.00 90.62 72 VAL A C 1
ATOM 554 O O . VAL A 1 72 ? 16.308 -1.925 -24.661 1.00 90.62 72 VAL A O 1
ATOM 557 N N . ASP A 1 73 ? 15.415 -0.408 -23.258 1.00 91.38 73 ASP A N 1
ATOM 558 C CA . ASP A 1 73 ? 15.933 0.775 -23.954 1.00 91.38 73 ASP A CA 1
ATOM 559 C C . ASP A 1 73 ? 17.474 0.765 -24.015 1.00 91.38 73 ASP A C 1
ATOM 561 O O . ASP A 1 73 ? 18.058 0.993 -25.077 1.00 91.38 73 ASP A O 1
ATOM 565 N N . GLU A 1 74 ? 18.152 0.387 -22.927 1.00 91.12 74 GLU A N 1
ATOM 566 C CA . GLU A 1 74 ? 19.615 0.227 -22.885 1.00 91.12 74 GLU A CA 1
ATOM 567 C C . GLU A 1 74 ? 20.127 -0.854 -23.854 1.00 91.12 74 GLU A C 1
ATOM 569 O O . GLU A 1 74 ? 21.150 -0.678 -24.536 1.00 91.12 74 GLU A O 1
ATOM 574 N N . ARG A 1 75 ? 19.409 -1.981 -23.962 1.00 88.88 75 ARG A N 1
ATOM 575 C CA . ARG A 1 75 ? 19.740 -3.056 -24.913 1.00 88.88 75 ARG A CA 1
ATOM 576 C C . ARG A 1 75 ? 19.565 -2.602 -26.358 1.00 88.88 75 ARG A C 1
ATOM 578 O O . ARG A 1 75 ? 20.414 -2.924 -27.197 1.00 88.88 75 ARG A O 1
ATOM 585 N N . TYR A 1 76 ? 18.503 -1.852 -26.656 1.00 91.62 76 TYR A N 1
ATOM 586 C CA . TYR A 1 76 ? 18.290 -1.287 -27.987 1.00 91.62 76 TYR A CA 1
ATOM 587 C C . TYR A 1 76 ? 19.368 -0.269 -28.343 1.00 91.62 76 TYR A C 1
ATOM 589 O O . TYR A 1 76 ? 19.961 -0.387 -29.413 1.00 91.62 76 TYR A O 1
ATOM 597 N N . ALA A 1 77 ? 19.695 0.658 -27.440 1.00 91.06 77 ALA A N 1
ATOM 598 C CA . ALA A 1 77 ? 20.768 1.627 -27.649 1.00 91.06 77 ALA A CA 1
ATOM 599 C C . ALA A 1 77 ? 22.105 0.927 -27.950 1.00 91.06 77 ALA A C 1
ATOM 601 O O . ALA A 1 77 ? 22.773 1.242 -28.935 1.00 91.06 77 ALA A O 1
ATOM 602 N N . THR A 1 78 ? 22.453 -0.101 -27.171 1.00 91.81 78 THR A N 1
ATOM 603 C CA . THR A 1 78 ? 23.662 -0.909 -27.399 1.00 91.81 78 THR A CA 1
ATOM 604 C C . THR A 1 78 ? 23.647 -1.599 -28.765 1.00 91.81 78 THR A C 1
ATOM 606 O O . THR A 1 78 ? 24.663 -1.637 -29.461 1.00 91.81 78 THR A O 1
ATOM 609 N N . SER A 1 79 ? 22.500 -2.153 -29.160 1.00 90.94 79 SER A N 1
ATOM 610 C CA . SER A 1 79 ? 22.349 -2.861 -30.436 1.00 90.94 79 SER A CA 1
ATOM 611 C C . SER A 1 79 ? 22.454 -1.910 -31.626 1.00 90.94 79 SER A C 1
ATOM 613 O O . SER A 1 79 ? 23.171 -2.211 -32.577 1.00 90.94 79 SER A O 1
ATOM 615 N N . LEU A 1 80 ? 21.821 -0.737 -31.547 1.00 92.62 80 LEU A N 1
ATOM 616 C CA . LEU A 1 80 ? 21.906 0.305 -32.571 1.00 92.62 80 LEU A CA 1
ATOM 617 C C . LEU A 1 80 ? 23.337 0.818 -32.739 1.00 92.62 80 LEU A C 1
ATOM 619 O O . LEU A 1 80 ? 23.804 0.941 -33.867 1.00 92.62 80 LEU A O 1
ATOM 623 N N . VAL A 1 81 ? 24.071 1.032 -31.641 1.00 93.00 81 VAL A N 1
ATOM 624 C CA . VAL A 1 81 ? 25.494 1.410 -31.697 1.00 93.00 81 VAL A CA 1
ATOM 625 C C . VAL A 1 81 ? 26.331 0.342 -32.407 1.00 93.00 81 VAL A C 1
ATOM 627 O O . VAL A 1 81 ? 27.214 0.675 -33.196 1.00 93.00 81 VAL A O 1
ATOM 630 N N . ARG A 1 82 ? 26.071 -0.948 -32.153 1.00 90.81 82 ARG A N 1
ATOM 631 C CA . ARG A 1 82 ? 26.770 -2.045 -32.845 1.00 90.81 82 ARG A CA 1
ATOM 632 C C . ARG A 1 82 ? 26.435 -2.093 -34.332 1.00 90.81 82 ARG A C 1
ATOM 634 O O . ARG A 1 82 ? 27.344 -2.269 -35.135 1.00 90.81 82 ARG A O 1
ATOM 641 N N . ILE A 1 83 ? 25.160 -1.927 -34.687 1.00 93.00 83 ILE A N 1
ATOM 642 C CA . ILE A 1 83 ? 24.710 -1.896 -36.084 1.00 93.00 83 ILE A CA 1
ATOM 643 C C . ILE A 1 83 ? 25.352 -0.719 -36.820 1.00 93.00 83 ILE A C 1
ATOM 645 O O . ILE A 1 83 ? 25.907 -0.931 -37.890 1.00 93.00 83 ILE A O 1
ATOM 649 N N . GLY A 1 84 ? 25.349 0.482 -36.233 1.00 90.31 84 GLY A N 1
ATOM 650 C CA . GLY A 1 84 ? 25.989 1.662 -36.823 1.00 90.31 84 GLY A CA 1
ATOM 651 C C . GLY A 1 84 ? 27.465 1.416 -37.137 1.00 90.31 84 GLY A C 1
ATOM 652 O O . GLY A 1 84 ? 27.879 1.566 -38.278 1.00 90.31 84 GLY A O 1
ATOM 653 N N . LYS A 1 85 ? 28.226 0.891 -36.166 1.00 92.00 85 LYS A N 1
ATOM 654 C CA . LYS A 1 85 ? 29.638 0.522 -36.374 1.00 92.00 85 LYS A CA 1
ATOM 655 C C . LYS A 1 85 ? 29.844 -0.508 -37.489 1.00 92.00 85 LYS A C 1
ATOM 657 O O . LYS A 1 85 ? 30.814 -0.411 -38.231 1.00 92.00 85 LYS A O 1
ATOM 662 N N . ALA A 1 86 ? 28.965 -1.506 -37.587 1.00 90.62 86 ALA A N 1
ATOM 663 C CA . ALA A 1 86 ? 29.051 -2.521 -38.633 1.00 90.62 86 ALA A CA 1
ATOM 664 C C . ALA A 1 86 ? 28.768 -1.927 -40.023 1.00 90.62 86 ALA A C 1
ATOM 666 O O . ALA A 1 86 ? 29.488 -2.227 -40.970 1.00 90.62 86 ALA A O 1
ATOM 667 N N . VAL A 1 87 ? 27.761 -1.057 -40.137 1.00 91.69 87 VAL A N 1
ATOM 668 C CA . VAL A 1 87 ? 27.425 -0.362 -41.390 1.00 91.69 87 VAL A CA 1
ATOM 669 C C . VAL A 1 87 ? 28.561 0.560 -41.835 1.00 91.69 87 VAL A C 1
ATOM 671 O O . VAL A 1 87 ? 28.935 0.524 -43.008 1.00 91.69 87 VAL A O 1
ATOM 674 N N . ASP A 1 88 ? 29.150 1.323 -40.911 1.00 90.44 88 ASP A N 1
ATOM 675 C CA . ASP A 1 88 ? 30.302 2.184 -41.204 1.00 90.44 88 ASP A CA 1
ATOM 676 C C . ASP A 1 88 ? 31.471 1.352 -41.756 1.00 90.44 88 ASP A C 1
ATOM 678 O O . ASP A 1 88 ? 32.017 1.677 -42.805 1.00 90.44 88 ASP A O 1
ATOM 682 N N . SER A 1 89 ? 31.776 0.207 -41.131 1.00 87.06 89 SER A N 1
ATOM 683 C CA . SER A 1 89 ? 32.858 -0.687 -41.580 1.00 87.06 89 SER A CA 1
ATOM 684 C C . SER A 1 89 ? 32.620 -1.372 -42.931 1.00 87.06 89 SER A C 1
ATOM 686 O O . SER A 1 89 ? 33.559 -1.890 -43.521 1.00 87.06 89 SER A O 1
ATOM 688 N N . MET A 1 90 ? 31.373 -1.423 -43.407 1.00 84.94 90 MET A N 1
ATOM 689 C CA . MET A 1 90 ? 31.034 -1.950 -44.736 1.00 84.94 90 MET A CA 1
ATOM 690 C C . MET A 1 90 ? 31.082 -0.875 -45.828 1.00 84.94 90 MET A C 1
ATOM 692 O O . MET A 1 90 ? 30.968 -1.207 -47.007 1.00 84.94 90 MET A O 1
ATOM 696 N N . SER A 1 91 ? 31.163 0.397 -45.435 1.00 79.56 91 SER A N 1
ATOM 697 C CA . SER A 1 91 ? 31.162 1.548 -46.342 1.00 79.56 91 SER A CA 1
ATOM 698 C C . SER A 1 91 ? 32.576 2.073 -46.640 1.00 79.56 91 SER A C 1
ATOM 700 O O . SER A 1 91 ? 32.717 2.946 -47.497 1.00 79.56 91 SER A O 1
ATOM 702 N N . GLU A 1 92 ? 33.594 1.546 -45.949 1.00 62.88 92 GLU A N 1
ATOM 703 C CA . GLU A 1 92 ? 35.034 1.693 -46.235 1.00 62.88 92 GLU A CA 1
ATOM 704 C C . GLU A 1 92 ? 35.543 0.567 -47.148 1.00 62.88 92 GLU A C 1
ATOM 706 O O . GLU A 1 92 ? 36.383 0.870 -48.028 1.00 62.88 92 GLU A O 1
#

Sequence (92 aa):
MDISTNSNESRTRLEQQFDEIEPARQANEGWQSGPALVDFASARKQDILSSLAELESIGKKIVEVVSARTSVDERYATSLVRIGKAVDSMSE

Radius of gyration: 26.68 Å; chains: 1; bounding box: 61×12×76 Å

pLDDT: mean 86.59, std 6.99, range [55.25, 95.0]